Protein AF-A0A969ETN5-F1 (afdb_monomer)

Structure (mmCIF, N/CA/C/O backbone):
data_AF-A0A969ETN5-F1
#
_entry.id   AF-A0A969ETN5-F1
#
loop_
_atom_site.group_PDB
_atom_site.id
_atom_site.type_symbol
_atom_site.label_atom_id
_atom_site.label_alt_id
_atom_site.label_comp_id
_atom_site.label_asym_id
_atom_site.label_entity_id
_atom_site.label_seq_id
_atom_site.pdbx_PDB_ins_code
_atom_site.Cartn_x
_atom_site.Cartn_y
_atom_site.Cartn_z
_atom_site.occupancy
_atom_site.B_iso_or_equiv
_atom_site.auth_seq_id
_atom_site.auth_comp_id
_atom_site.auth_asym_id
_atom_site.auth_atom_id
_atom_site.pdbx_PDB_model_num
ATOM 1 N N . MET A 1 1 ? 21.190 55.110 20.392 1.00 34.56 1 MET A N 1
ATOM 2 C CA . MET A 1 1 ? 21.804 54.514 19.186 1.00 34.56 1 MET A CA 1
ATOM 3 C C . MET A 1 1 ? 21.091 53.214 18.862 1.00 34.56 1 MET A C 1
ATOM 5 O O . MET A 1 1 ? 20.942 52.385 19.749 1.00 34.56 1 MET A O 1
ATOM 9 N N . ALA A 1 2 ? 20.602 53.076 17.632 1.00 32.56 2 ALA A N 1
ATOM 10 C CA . ALA A 1 2 ? 19.961 51.866 17.130 1.00 32.56 2 ALA A CA 1
ATOM 11 C C . ALA A 1 2 ? 21.007 50.851 16.650 1.00 32.56 2 ALA A C 1
ATOM 13 O O . ALA A 1 2 ? 22.000 51.253 16.052 1.00 32.56 2 ALA A O 1
ATOM 14 N N . VAL A 1 3 ? 20.717 49.555 16.786 1.00 30.38 3 VAL A N 1
ATOM 15 C CA . VAL A 1 3 ? 21.124 48.559 15.784 1.00 30.38 3 VAL A CA 1
ATOM 16 C C . VAL A 1 3 ? 19.931 47.644 15.526 1.00 30.38 3 VAL A C 1
ATOM 18 O O . VAL A 1 3 ? 19.626 46.730 16.287 1.00 30.38 3 VAL A O 1
ATOM 21 N N . ILE A 1 4 ? 19.228 47.942 14.437 1.00 32.47 4 ILE A N 1
ATOM 22 C CA . ILE A 1 4 ? 18.221 47.082 13.822 1.00 32.47 4 ILE A CA 1
ATOM 23 C C . ILE A 1 4 ? 18.980 45.963 13.102 1.00 32.47 4 ILE A C 1
ATOM 25 O O . ILE A 1 4 ? 19.761 46.229 12.188 1.00 32.47 4 ILE A O 1
ATOM 29 N N . LEU A 1 5 ? 18.756 44.706 13.492 1.00 37.69 5 LEU A N 1
ATOM 30 C CA . LEU A 1 5 ? 19.276 43.564 12.743 1.00 37.69 5 LEU A CA 1
ATOM 31 C C . LEU A 1 5 ? 18.445 43.360 11.471 1.00 37.69 5 LEU A C 1
ATOM 33 O O . LEU A 1 5 ? 17.274 42.982 11.494 1.00 37.69 5 LEU A O 1
ATOM 37 N N . ASN A 1 6 ? 19.101 43.649 10.354 1.00 32.69 6 ASN A N 1
ATOM 38 C CA . ASN A 1 6 ? 18.585 43.637 8.996 1.00 32.69 6 ASN A CA 1
ATOM 39 C C . ASN A 1 6 ? 18.222 42.202 8.552 1.00 32.69 6 ASN A C 1
ATOM 41 O O . ASN A 1 6 ? 19.093 41.346 8.371 1.00 32.69 6 ASN A O 1
ATOM 45 N N . LYS A 1 7 ? 16.926 41.915 8.377 1.00 39.19 7 LYS A N 1
ATOM 46 C CA . LYS A 1 7 ? 16.437 40.617 7.889 1.00 39.19 7 LYS A CA 1
ATOM 47 C C . LYS A 1 7 ? 16.569 40.589 6.364 1.00 39.19 7 LYS A C 1
ATOM 49 O O . LYS A 1 7 ? 15.807 41.249 5.664 1.00 39.19 7 LYS A O 1
ATOM 54 N N . LYS A 1 8 ? 17.535 39.821 5.843 1.00 37.09 8 LYS A N 1
ATOM 55 C CA . LYS A 1 8 ? 17.736 39.627 4.393 1.00 37.09 8 LYS A CA 1
ATOM 56 C C . LYS A 1 8 ? 16.425 39.204 3.715 1.00 37.09 8 LYS A C 1
ATOM 58 O O . LYS A 1 8 ? 15.871 38.148 4.023 1.00 37.09 8 LYS A O 1
ATOM 63 N N . ALA A 1 9 ? 15.964 40.018 2.767 1.00 50.25 9 ALA A N 1
ATOM 64 C CA . ALA A 1 9 ? 14.837 39.724 1.892 1.00 50.25 9 ALA A CA 1
ATOM 65 C C . ALA A 1 9 ? 15.177 38.531 0.976 1.00 50.25 9 ALA A C 1
ATOM 67 O O . ALA A 1 9 ? 15.970 38.642 0.043 1.00 50.25 9 ALA A O 1
ATOM 68 N N . GLY A 1 10 ? 14.608 37.361 1.273 1.00 45.31 10 GLY A N 1
ATOM 69 C CA . GLY A 1 10 ? 14.806 36.132 0.504 1.00 45.31 10 GLY A CA 1
ATOM 70 C C . GLY A 1 10 ? 13.628 35.844 -0.425 1.00 45.31 10 GLY A C 1
ATOM 71 O O . GLY A 1 10 ? 12.571 35.467 0.063 1.00 45.31 10 GLY A O 1
ATOM 72 N N . ARG A 1 11 ? 13.864 36.033 -1.735 1.00 49.00 11 ARG A N 1
ATOM 73 C CA . ARG A 1 11 ? 13.196 35.514 -2.957 1.00 49.00 11 ARG A CA 1
ATOM 74 C C . ARG A 1 11 ? 11.695 35.165 -2.904 1.00 49.00 11 ARG A C 1
ATOM 76 O O . ARG A 1 11 ? 11.241 34.356 -2.101 1.00 49.00 11 ARG A O 1
ATOM 83 N N . HIS A 1 12 ? 10.955 35.682 -3.892 1.00 44.94 12 HIS A N 1
ATOM 84 C CA . HIS A 1 12 ? 9.557 35.338 -4.167 1.00 44.94 12 HIS A CA 1
ATOM 85 C C . HIS A 1 12 ? 9.281 33.825 -4.080 1.00 44.94 12 HIS A C 1
ATOM 87 O O . HIS A 1 12 ? 10.022 32.989 -4.597 1.00 44.94 12 HIS A O 1
ATOM 93 N N . ARG A 1 13 ? 8.189 33.519 -3.369 1.00 52.94 13 ARG A N 1
ATOM 94 C CA . ARG A 1 13 ? 7.735 32.210 -2.887 1.00 52.94 13 ARG A CA 1
ATOM 95 C C . ARG A 1 13 ? 7.515 31.199 -4.019 1.00 52.94 13 ARG A C 1
ATOM 97 O O . ARG A 1 13 ? 6.434 31.127 -4.595 1.00 52.94 13 ARG A O 1
ATOM 104 N N . GLY A 1 14 ? 8.511 30.355 -4.269 1.00 63.81 14 GLY A N 1
ATOM 105 C CA . GLY A 1 14 ? 8.291 29.036 -4.863 1.00 63.81 14 GLY A CA 1
ATOM 106 C C . GLY A 1 14 ? 7.758 28.047 -3.822 1.00 63.81 14 GLY A C 1
ATOM 107 O O . GLY A 1 14 ? 7.873 28.283 -2.615 1.00 63.81 14 GLY A O 1
ATOM 108 N N . ARG A 1 15 ? 7.187 26.923 -4.281 1.00 50.16 15 ARG A N 1
ATOM 109 C CA . ARG A 1 15 ? 6.796 25.807 -3.403 1.00 50.16 15 ARG A CA 1
ATOM 110 C C . ARG A 1 15 ? 7.972 25.483 -2.467 1.00 50.16 15 ARG A C 1
ATOM 112 O O . ARG A 1 15 ? 9.063 25.238 -2.986 1.00 50.16 15 ARG A O 1
ATOM 119 N N . PRO A 1 16 ? 7.768 25.458 -1.134 1.00 60.00 16 PRO A N 1
ATOM 120 C CA . PRO A 1 16 ? 8.828 25.152 -0.186 1.00 60.00 16 PRO A CA 1
ATOM 121 C C . PRO A 1 16 ? 9.541 23.873 -0.600 1.00 60.00 16 PRO A C 1
ATOM 123 O O . PRO A 1 16 ? 8.896 22.865 -0.917 1.00 60.00 16 PRO A O 1
ATOM 126 N N . GLN A 1 17 ? 10.868 23.931 -0.637 1.00 47.59 17 GLN A N 1
ATOM 127 C CA . GLN A 1 17 ? 11.670 22.774 -0.979 1.00 47.59 17 GLN A CA 1
ATOM 128 C C . GLN A 1 17 ? 11.407 21.692 0.065 1.00 47.59 17 GLN A C 1
ATOM 130 O O . GLN A 1 17 ? 11.708 21.864 1.243 1.00 47.59 17 GLN A O 1
ATOM 135 N N . SER A 1 18 ? 10.789 20.594 -0.373 1.00 49.28 18 SER A N 1
ATOM 136 C CA . SER A 1 18 ? 10.525 19.448 0.492 1.00 49.28 18 SER A CA 1
ATOM 137 C C . SER A 1 18 ? 11.850 18.977 1.075 1.00 49.28 18 SER A C 1
ATOM 139 O O . SER A 1 18 ? 12.786 18.672 0.330 1.00 49.28 18 SER A O 1
ATOM 141 N N . ASN A 1 19 ? 11.926 18.905 2.399 1.00 56.12 19 ASN A N 1
ATOM 142 C CA . ASN A 1 19 ? 13.121 18.435 3.064 1.00 56.12 19 ASN A CA 1
ATOM 143 C C . ASN A 1 19 ? 13.301 16.937 2.770 1.00 56.12 19 ASN A C 1
ATOM 145 O O . ASN A 1 19 ? 12.368 16.134 2.857 1.00 56.12 19 ASN A O 1
ATOM 149 N N . ARG A 1 20 ? 14.513 16.547 2.365 1.00 50.31 20 ARG A N 1
ATOM 150 C CA . ARG A 1 20 ? 14.817 15.184 1.893 1.00 50.31 20 ARG A CA 1
ATOM 151 C C . ARG A 1 20 ? 14.672 14.140 3.015 1.00 50.31 20 ARG A C 1
ATOM 153 O O . ARG A 1 20 ? 14.459 12.960 2.710 1.00 50.31 20 ARG A O 1
ATOM 160 N N . ASN A 1 21 ? 14.718 14.600 4.271 1.00 55.06 21 ASN A N 1
ATOM 161 C CA . ASN A 1 21 ? 14.770 13.803 5.497 1.00 55.06 21 ASN A CA 1
ATOM 162 C C . ASN A 1 21 ? 13.521 13.888 6.396 1.00 55.06 21 ASN A C 1
ATOM 164 O O . ASN A 1 21 ? 13.581 13.405 7.523 1.00 55.06 21 ASN A O 1
ATOM 168 N N . ASP A 1 22 ? 12.395 14.440 5.936 1.00 60.69 22 ASP A N 1
ATOM 169 C CA . ASP A 1 22 ? 11.189 14.481 6.779 1.00 60.69 22 ASP A CA 1
ATOM 170 C C . ASP A 1 22 ? 10.740 13.077 7.209 1.00 60.69 22 ASP A C 1
ATOM 172 O O . ASP A 1 22 ? 10.759 12.127 6.411 1.00 60.69 22 ASP A O 1
ATOM 176 N N . ASN A 1 23 ? 10.322 12.945 8.476 1.00 75.06 23 ASN A N 1
ATOM 177 C CA . ASN A 1 23 ? 9.857 11.679 9.034 1.00 75.06 23 ASN A CA 1
ATOM 178 C C . ASN A 1 23 ? 8.630 11.189 8.252 1.00 75.06 23 ASN A C 1
ATOM 180 O O . ASN A 1 23 ? 7.546 11.766 8.284 1.00 75.06 23 ASN A O 1
ATOM 184 N N . ARG A 1 24 ? 8.803 10.082 7.526 1.00 77.88 24 ARG A N 1
ATOM 185 C CA . ARG A 1 24 ? 7.772 9.545 6.626 1.00 77.88 24 ARG A CA 1
ATOM 186 C C . ARG A 1 24 ? 6.736 8.674 7.332 1.00 77.88 24 ARG A C 1
ATOM 188 O O . ARG A 1 24 ? 5.792 8.238 6.670 1.00 77.88 24 ARG A O 1
ATOM 195 N N . ARG A 1 25 ? 6.940 8.365 8.616 1.00 77.06 25 ARG A N 1
ATOM 196 C CA . ARG A 1 25 ? 6.030 7.566 9.452 1.00 77.06 25 ARG A CA 1
ATOM 197 C C . ARG A 1 25 ? 5.123 8.479 10.281 1.00 77.06 25 ARG A C 1
ATOM 199 O O . ARG A 1 25 ? 3.900 8.344 10.252 1.00 77.06 25 ARG A O 1
ATOM 206 N N . GLU A 1 26 ? 5.707 9.473 10.937 1.00 80.06 26 GLU A N 1
ATOM 207 C CA . GLU A 1 26 ? 4.980 10.451 11.756 1.00 80.06 26 GLU A CA 1
ATOM 208 C C . GLU A 1 26 ? 4.584 11.672 10.928 1.00 80.06 26 GLU A C 1
ATOM 210 O O . GLU A 1 26 ? 5.093 12.772 11.095 1.00 80.06 26 GLU A O 1
ATOM 215 N N . ILE A 1 27 ? 3.665 11.459 9.985 1.00 84.94 27 ILE A N 1
ATOM 216 C CA . ILE A 1 27 ? 3.121 12.543 9.165 1.00 84.94 27 ILE A CA 1
ATOM 217 C C . ILE A 1 27 ? 1.787 13.007 9.744 1.00 84.94 27 ILE A C 1
ATOM 219 O O . ILE A 1 27 ? 0.920 12.186 10.061 1.00 84.94 27 ILE A O 1
ATOM 223 N N . THR A 1 28 ? 1.581 14.317 9.820 1.00 90.81 28 THR A N 1
ATOM 224 C CA . THR A 1 28 ? 0.271 14.899 10.127 1.00 90.81 28 THR A CA 1
ATOM 225 C C . THR A 1 28 ? -0.720 14.587 9.004 1.00 90.81 28 THR A C 1
ATOM 227 O O . THR A 1 28 ? -0.469 14.860 7.825 1.00 90.81 28 THR A O 1
ATOM 230 N N . LEU A 1 29 ? -1.850 13.972 9.360 1.00 93.56 29 LEU A N 1
ATOM 231 C CA . LEU A 1 29 ? -2.927 13.674 8.415 1.00 93.56 29 LEU A CA 1
ATOM 232 C C . LEU A 1 29 ? -3.730 14.946 8.135 1.00 93.56 29 LEU A C 1
ATOM 234 O O . LEU A 1 29 ? -3.987 15.717 9.058 1.00 93.56 29 LEU A O 1
ATOM 238 N N . SER A 1 30 ? -4.155 15.141 6.885 1.00 94.44 30 SER A N 1
ATOM 239 C CA . SER A 1 30 ? -5.104 16.207 6.549 1.00 94.44 30 SER A CA 1
ATOM 240 C C . SER A 1 30 ? -6.450 15.979 7.254 1.00 94.44 30 SER A C 1
ATOM 242 O O . SER A 1 30 ? -6.777 14.824 7.543 1.00 94.44 30 SER A O 1
ATOM 244 N N . PRO A 1 31 ? -7.265 17.027 7.480 1.00 96.94 31 PRO A N 1
ATOM 245 C CA . PRO A 1 31 ? -8.587 16.880 8.097 1.00 96.94 31 PRO A CA 1
ATOM 246 C C . PRO A 1 31 ? -9.456 15.827 7.397 1.00 96.94 31 PRO A C 1
ATOM 248 O O . PRO A 1 31 ? -10.053 14.974 8.045 1.00 96.94 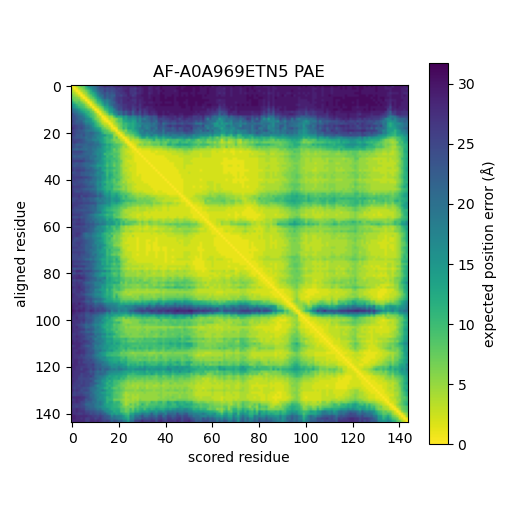31 PRO A O 1
ATOM 251 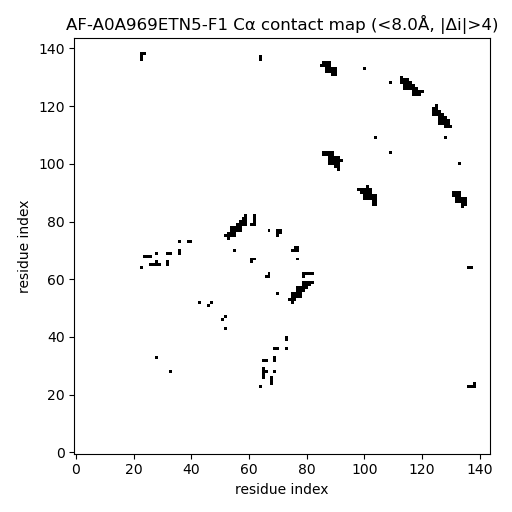N N . TYR A 1 32 ? -9.423 15.803 6.061 1.00 96.38 32 TYR A N 1
ATOM 252 C CA . TYR A 1 32 ? -10.102 14.784 5.264 1.00 96.38 32 TYR A CA 1
ATOM 253 C C . TYR A 1 32 ? -9.636 13.357 5.597 1.00 96.38 32 TYR A C 1
ATOM 255 O O . TYR A 1 32 ? -10.451 12.466 5.816 1.00 96.38 32 TYR A O 1
ATOM 263 N N . LEU A 1 33 ? -8.324 13.119 5.689 1.00 95.94 33 LEU A N 1
ATOM 264 C CA . LEU A 1 33 ? -7.810 11.791 6.029 1.00 95.94 33 LEU A CA 1
ATOM 265 C C . LEU A 1 33 ? -8.076 11.404 7.485 1.00 95.94 33 LEU A C 1
ATOM 267 O O . LEU A 1 33 ? -8.229 10.219 7.766 1.00 95.94 33 LEU A O 1
ATOM 271 N N . GLN A 1 34 ? -8.142 12.368 8.404 1.00 97.31 34 GLN A N 1
ATOM 272 C CA . GLN A 1 34 ? -8.562 12.117 9.786 1.00 97.31 34 GLN A CA 1
ATOM 273 C C . GLN A 1 34 ? -10.034 11.696 9.843 1.00 97.31 34 GLN A C 1
ATOM 275 O O . GLN A 1 34 ? -10.364 10.723 10.519 1.00 97.31 34 GLN A O 1
ATOM 280 N N . PHE A 1 35 ? -10.897 12.367 9.077 1.00 97.31 35 PHE A N 1
ATOM 281 C CA . PHE A 1 35 ? -12.302 11.995 8.933 1.00 97.31 35 PHE A CA 1
ATOM 282 C C . PHE A 1 35 ? -12.454 10.567 8.389 1.00 97.31 35 PHE A C 1
ATOM 284 O O . PHE A 1 35 ? -13.084 9.727 9.033 1.00 97.31 35 PHE A O 1
ATOM 291 N N . VAL A 1 36 ? -11.792 10.251 7.270 1.00 96.06 36 VAL A N 1
ATOM 292 C CA . VAL A 1 36 ? -11.801 8.899 6.680 1.00 96.06 36 VAL A CA 1
ATOM 293 C C . VAL A 1 36 ? -11.269 7.855 7.666 1.00 96.06 36 VAL A C 1
ATOM 295 O O . VAL A 1 36 ? -11.845 6.777 7.791 1.00 96.06 36 VAL A O 1
ATOM 298 N N . GLN A 1 37 ? -10.209 8.171 8.416 1.00 97.06 37 GLN A N 1
ATOM 299 C CA . GLN A 1 37 ? -9.683 7.278 9.449 1.00 97.06 37 GLN A CA 1
ATOM 300 C C . GLN A 1 37 ? -10.716 6.973 10.538 1.00 97.06 37 GLN A C 1
ATOM 302 O O . GLN A 1 37 ? -10.822 5.831 10.987 1.00 97.06 37 GLN A O 1
ATOM 307 N N . GLY A 1 38 ? -11.455 7.992 10.981 1.00 97.62 38 GLY A N 1
ATOM 308 C CA . GLY A 1 38 ? -12.519 7.844 11.967 1.00 97.62 38 GLY A CA 1
ATOM 309 C C . GLY A 1 38 ? -13.622 6.914 11.470 1.00 97.62 38 GLY A C 1
ATOM 310 O O . GLY A 1 38 ? -14.014 5.997 12.193 1.00 97.62 38 GLY A O 1
ATOM 311 N N . LEU A 1 39 ? -14.061 7.095 10.222 1.00 96.75 39 LEU A N 1
ATOM 312 C CA . LEU A 1 39 ? -15.036 6.206 9.585 1.00 96.75 39 LEU A CA 1
ATOM 313 C C . LEU A 1 39 ? -14.523 4.767 9.510 1.00 96.75 39 LEU A C 1
ATOM 315 O O . LEU A 1 39 ? -15.221 3.845 9.925 1.00 96.75 39 LEU A O 1
ATOM 319 N N . LEU A 1 40 ? -13.281 4.581 9.059 1.00 95.81 40 LEU A N 1
ATOM 320 C CA . LEU A 1 40 ? -12.668 3.263 8.935 1.00 95.81 40 LEU A CA 1
ATOM 321 C C . LEU A 1 40 ? -12.630 2.531 10.284 1.00 95.81 40 LEU A C 1
ATOM 323 O O . LEU A 1 40 ? -13.025 1.373 10.364 1.00 95.81 40 LEU A O 1
ATOM 327 N N . ARG A 1 41 ? -12.246 3.214 11.371 1.00 97.06 41 ARG A N 1
ATOM 328 C CA . ARG A 1 41 ? -12.255 2.629 12.724 1.00 97.06 41 ARG A CA 1
ATOM 329 C C . ARG A 1 41 ? -13.651 2.224 13.192 1.00 97.06 41 ARG A C 1
ATOM 331 O O . ARG A 1 41 ? -13.781 1.174 13.814 1.00 97.06 41 ARG A O 1
ATOM 338 N N . ARG A 1 42 ? -14.678 3.031 12.906 1.00 97.06 42 ARG A N 1
ATOM 339 C CA . ARG A 1 42 ? -16.067 2.714 1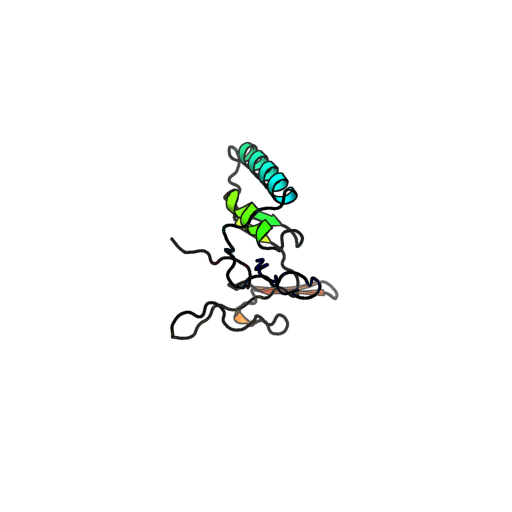3.283 1.00 97.06 42 ARG A CA 1
ATOM 340 C C . ARG A 1 42 ? -16.558 1.461 12.567 1.00 97.06 42 ARG A C 1
ATOM 342 O O . ARG A 1 42 ? -17.054 0.557 13.228 1.00 97.06 42 ARG A O 1
ATOM 349 N N . VAL A 1 43 ? -16.333 1.377 11.256 1.00 95.25 43 VAL A N 1
ATOM 350 C CA . VAL A 1 43 ? -16.688 0.190 10.464 1.00 95.25 43 VAL A CA 1
ATOM 351 C C . VAL A 1 43 ? -15.957 -1.043 10.992 1.00 95.25 43 VAL A C 1
ATOM 353 O O . VAL A 1 43 ? -16.593 -2.053 11.275 1.00 95.25 43 VAL A O 1
ATOM 356 N N . LEU A 1 44 ? -14.640 -0.953 11.215 1.00 95.81 44 LEU A N 1
ATOM 357 C CA . LEU A 1 44 ? -13.854 -2.059 11.772 1.00 95.81 44 LEU A CA 1
ATOM 358 C C . LEU A 1 44 ? -14.377 -2.513 13.143 1.00 95.81 44 LEU A C 1
ATOM 360 O O . LEU A 1 44 ? -14.455 -3.711 13.399 1.00 95.81 44 LEU A O 1
ATOM 364 N N . ALA A 1 45 ? -14.775 -1.583 14.012 1.00 95.06 45 ALA A N 1
ATOM 365 C CA . ALA A 1 45 ? -15.327 -1.910 15.325 1.00 95.06 45 ALA A CA 1
ATOM 366 C C . ALA A 1 45 ? -16.670 -2.653 15.248 1.00 95.06 45 ALA A C 1
ATOM 368 O O . ALA A 1 45 ? -16.935 -3.490 16.111 1.00 95.06 45 ALA A O 1
ATOM 369 N N . GLN A 1 46 ? -17.485 -2.373 14.227 1.00 95.44 46 GLN A N 1
ATOM 370 C CA . GLN A 1 46 ? -18.755 -3.063 13.992 1.00 95.44 46 GLN A CA 1
ATOM 371 C C . GLN A 1 46 ? -18.540 -4.470 13.431 1.00 95.44 46 GLN A C 1
ATOM 373 O O . GLN A 1 46 ? -19.187 -5.414 13.869 1.00 95.44 46 GLN A O 1
ATOM 378 N N . VAL A 1 47 ? -17.611 -4.627 12.486 1.00 95.31 47 VAL A N 1
ATOM 379 C CA . VAL A 1 47 ? -17.445 -5.905 11.776 1.00 95.31 47 VAL A CA 1
ATOM 380 C C . VAL A 1 47 ? -16.503 -6.886 12.471 1.00 95.31 47 VAL A C 1
ATOM 382 O O . VAL A 1 47 ? -16.587 -8.081 12.201 1.00 95.31 47 VAL A O 1
ATOM 385 N N . ARG A 1 48 ? -15.637 -6.430 13.391 1.00 92.94 48 ARG A N 1
ATOM 386 C CA . ARG A 1 48 ? -14.601 -7.274 14.026 1.00 92.94 48 ARG A CA 1
ATOM 387 C C . ARG A 1 48 ? -15.126 -8.503 14.769 1.00 92.94 48 ARG A C 1
ATOM 389 O O . ARG A 1 48 ? -14.359 -9.426 15.000 1.00 92.94 48 ARG A O 1
ATOM 396 N N . GLN A 1 49 ? -16.391 -8.492 15.194 1.00 91.56 49 GLN A N 1
ATOM 397 C CA . GLN A 1 49 ? -17.009 -9.634 15.877 1.00 91.56 49 GLN A CA 1
ATOM 398 C C . GLN A 1 49 ? -17.347 -10.774 14.908 1.00 91.56 49 GLN A C 1
ATOM 400 O O . GLN A 1 49 ? -17.482 -11.914 15.334 1.00 91.56 49 GLN A O 1
ATOM 405 N N . ILE A 1 50 ? -17.481 -10.460 13.617 1.00 95.38 50 ILE A N 1
ATOM 406 C CA . ILE A 1 50 ? -17.961 -11.377 12.579 1.00 95.38 50 ILE A CA 1
ATOM 407 C C . ILE A 1 50 ? -16.833 -11.717 11.599 1.00 95.38 50 ILE A C 1
ATOM 409 O O . ILE A 1 50 ? -16.756 -12.839 11.107 1.00 95.38 50 ILE A O 1
ATOM 413 N N . LEU A 1 51 ? -15.939 -10.765 11.310 1.00 94.31 51 LEU A N 1
ATOM 414 C CA . LEU A 1 51 ? -14.852 -10.961 10.359 1.00 94.31 51 LEU A CA 1
ATOM 415 C C . LEU A 1 51 ? -13.564 -10.231 10.746 1.00 94.31 51 LEU A C 1
ATOM 417 O O . LEU A 1 51 ? -13.569 -9.106 11.246 1.00 94.31 51 LEU A O 1
ATOM 421 N N . SER A 1 52 ? -12.437 -10.871 10.434 1.00 92.56 52 SER A N 1
ATOM 422 C CA . SER A 1 52 ? -11.111 -10.265 10.541 1.00 92.56 52 SER A CA 1
ATOM 423 C C . SER A 1 52 ? -10.760 -9.544 9.240 1.00 92.56 52 SER A C 1
ATOM 425 O O . SER A 1 52 ? -10.524 -10.173 8.207 1.00 92.56 52 SER A O 1
ATOM 427 N N . VAL A 1 53 ? -10.741 -8.209 9.275 1.00 94.62 53 VAL A N 1
ATOM 428 C CA . VAL A 1 53 ? -10.327 -7.382 8.133 1.00 94.62 53 VAL A CA 1
ATOM 429 C C . VAL A 1 53 ? -8.828 -7.123 8.222 1.00 94.62 53 VAL A C 1
ATOM 431 O O . VAL A 1 53 ? -8.361 -6.502 9.172 1.00 94.62 53 VAL A O 1
ATOM 434 N N . VAL A 1 54 ? -8.081 -7.552 7.202 1.00 95.00 54 VAL A N 1
ATOM 435 C CA . VAL A 1 54 ? -6.621 -7.349 7.126 1.00 95.00 54 VAL A CA 1
ATOM 436 C C . VAL A 1 54 ? -6.247 -6.251 6.133 1.00 95.00 54 VAL A C 1
ATOM 438 O O . VAL A 1 54 ? -5.318 -5.484 6.378 1.00 95.00 54 VAL A O 1
ATOM 441 N N . TYR A 1 55 ? -6.976 -6.137 5.020 1.00 95.25 55 TYR A N 1
ATOM 442 C CA . TYR A 1 55 ? -6.604 -5.267 3.906 1.00 95.25 55 TYR A CA 1
ATOM 443 C C . TYR A 1 55 ? -7.611 -4.142 3.678 1.00 95.25 55 TYR A C 1
ATOM 445 O O . TYR A 1 55 ? -8.812 -4.374 3.569 1.00 95.25 55 TYR A O 1
ATOM 453 N N . PHE A 1 56 ? -7.098 -2.927 3.507 1.00 94.75 56 PHE A N 1
ATOM 454 C CA . PHE A 1 56 ? -7.809 -1.821 2.880 1.00 94.75 56 PHE A CA 1
ATOM 455 C C . PHE A 1 56 ? -7.384 -1.737 1.413 1.00 94.75 56 PHE A C 1
ATOM 457 O O . PHE A 1 56 ? -6.200 -1.547 1.110 1.00 94.75 56 PHE A O 1
ATOM 464 N N . VAL A 1 57 ? -8.344 -1.884 0.502 1.00 94.94 57 VAL A N 1
ATOM 465 C CA . VAL A 1 57 ? -8.116 -1.783 -0.943 1.00 94.94 57 VAL A CA 1
ATOM 466 C C . VAL A 1 57 ? -8.556 -0.410 -1.421 1.00 94.94 57 V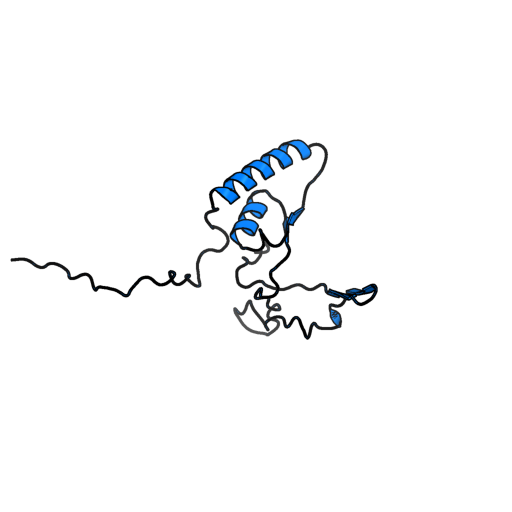AL A C 1
ATOM 468 O O . VAL A 1 57 ? -9.659 0.033 -1.117 1.00 94.94 57 VAL A O 1
ATOM 471 N N . SER A 1 58 ? -7.697 0.265 -2.179 1.00 90.69 58 SER A N 1
ATOM 472 C CA . SER A 1 58 ? -7.981 1.605 -2.673 1.00 90.69 58 SER A CA 1
ATOM 473 C C . SER A 1 58 ? -7.429 1.870 -4.067 1.00 90.69 58 SER A C 1
ATOM 475 O O . SER A 1 58 ? -6.412 1.319 -4.497 1.00 90.69 58 SER A O 1
ATOM 477 N N . ASP A 1 59 ? -8.069 2.809 -4.755 1.00 86.88 59 ASP A N 1
ATOM 478 C CA . ASP A 1 59 ? -7.613 3.333 -6.031 1.00 86.88 59 ASP A CA 1
ATOM 479 C C . ASP A 1 59 ? -6.481 4.379 -5.883 1.00 86.88 59 ASP A C 1
ATOM 481 O O . ASP A 1 59 ? -5.862 4.543 -4.824 1.00 86.88 59 ASP A O 1
ATOM 485 N N . GLY A 1 60 ? -6.187 5.081 -6.981 1.00 83.00 60 GLY A N 1
ATOM 486 C CA . GLY A 1 60 ? -5.107 6.062 -7.055 1.00 83.00 60 GLY A CA 1
ATOM 487 C C . GLY A 1 60 ? -5.290 7.303 -6.174 1.00 83.00 60 GLY A C 1
ATOM 488 O O . GLY A 1 60 ? -4.291 7.994 -5.944 1.00 83.00 60 GLY A O 1
ATOM 489 N N . ALA A 1 61 ? -6.494 7.582 -5.656 1.00 87.31 61 ALA A N 1
ATOM 490 C CA . ALA A 1 61 ? -6.751 8.735 -4.791 1.00 87.31 61 ALA A CA 1
ATOM 491 C C . ALA A 1 61 ? -5.938 8.651 -3.489 1.00 87.31 61 ALA A C 1
ATOM 493 O O . ALA A 1 61 ? -5.334 9.630 -3.059 1.00 87.31 61 ALA A O 1
ATOM 494 N N . PHE A 1 62 ? -5.795 7.445 -2.937 1.00 89.75 62 PHE A N 1
ATOM 495 C CA . PHE A 1 62 ? -4.992 7.162 -1.743 1.00 89.75 62 PHE A CA 1
ATOM 496 C C . PHE A 1 62 ? -3.571 6.668 -2.092 1.00 89.75 62 PHE A C 1
ATOM 498 O O . PHE A 1 62 ? -2.862 6.053 -1.290 1.00 89.75 62 PHE A O 1
ATOM 505 N N . GLY A 1 63 ? -3.095 6.980 -3.302 1.00 87.19 63 GLY A N 1
ATOM 506 C CA . GLY A 1 63 ? -1.779 6.613 -3.832 1.00 87.19 63 GLY A CA 1
ATOM 507 C C . GLY A 1 63 ? -0.582 7.362 -3.221 1.00 87.19 63 GLY A C 1
ATOM 508 O O . GLY A 1 63 ? 0.515 7.308 -3.782 1.00 87.19 63 GLY A O 1
ATOM 509 N N . HIS A 1 64 ? -0.733 8.035 -2.078 1.00 88.62 64 HIS A N 1
ATOM 510 C CA . HIS A 1 64 ? 0.305 8.863 -1.448 1.00 88.62 64 HIS A CA 1
ATOM 511 C C . HIS A 1 64 ? 0.600 8.452 0.007 1.00 88.62 64 HIS A C 1
ATOM 513 O O . HIS A 1 64 ? -0.103 7.645 0.609 1.00 88.62 64 HIS A O 1
ATOM 519 N N . ASN A 1 65 ? 1.690 8.974 0.584 1.00 89.31 65 ASN A N 1
ATOM 520 C CA . ASN A 1 65 ? 2.183 8.475 1.872 1.00 89.31 65 ASN A CA 1
ATOM 521 C C . ASN A 1 65 ? 1.274 8.826 3.068 1.00 89.31 65 ASN A C 1
ATOM 523 O O . ASN A 1 65 ? 1.163 8.017 3.979 1.00 89.31 65 ASN A O 1
ATOM 527 N N . GLN A 1 66 ? 0.585 9.976 3.069 1.00 91.88 66 GLN A N 1
ATOM 528 C CA . GLN A 1 66 ? -0.366 10.291 4.149 1.00 91.88 66 GLN A CA 1
ATOM 529 C C . GLN A 1 66 ? -1.505 9.268 4.215 1.00 91.88 66 GLN A C 1
ATOM 531 O O . GLN A 1 66 ? -1.846 8.814 5.301 1.00 91.88 66 GLN A O 1
ATOM 536 N N . ALA A 1 67 ? -2.039 8.851 3.066 1.00 92.50 67 ALA A N 1
ATOM 537 C CA . ALA A 1 67 ? -3.043 7.798 3.004 1.00 92.50 67 ALA A CA 1
ATOM 538 C C . ALA A 1 67 ? -2.507 6.449 3.513 1.00 92.50 67 ALA A C 1
ATOM 540 O O . ALA A 1 67 ? -3.169 5.775 4.297 1.00 92.50 67 ALA A O 1
ATOM 541 N N . LEU A 1 68 ? -1.269 6.089 3.150 1.00 92.56 68 LEU A N 1
ATOM 542 C CA . LEU A 1 68 ? -0.602 4.906 3.703 1.00 92.56 68 LEU A CA 1
ATOM 543 C C . LEU A 1 68 ? -0.484 4.969 5.236 1.00 92.56 68 LEU A C 1
ATOM 545 O O . LEU A 1 68 ? -0.754 3.971 5.900 1.00 92.56 68 LEU A O 1
ATOM 549 N N . GLN A 1 69 ? -0.094 6.117 5.803 1.00 93.06 69 GLN A N 1
ATOM 550 C CA . GLN A 1 69 ? -0.023 6.277 7.261 1.00 93.06 69 GLN A CA 1
ATOM 551 C C . GLN A 1 69 ? -1.408 6.234 7.910 1.00 93.06 69 GLN A C 1
ATOM 553 O O . GLN A 1 69 ? -1.559 5.637 8.973 1.00 93.06 69 GLN A O 1
ATOM 558 N N . MET A 1 70 ? -2.415 6.828 7.268 1.00 95.19 70 MET A N 1
ATOM 559 C CA . MET A 1 70 ? -3.801 6.793 7.727 1.00 95.19 70 MET A CA 1
ATOM 560 C C . MET A 1 70 ? -4.283 5.351 7.911 1.00 95.19 70 MET A C 1
ATOM 562 O O . MET A 1 70 ? -4.728 5.012 9.008 1.00 95.19 70 MET A O 1
ATOM 566 N N . VAL A 1 71 ? -4.100 4.503 6.892 1.00 94.88 71 VAL A N 1
ATOM 567 C CA . VAL A 1 71 ? -4.512 3.090 6.907 1.00 94.88 71 VAL A CA 1
ATOM 568 C C . VAL A 1 71 ? -3.716 2.293 7.940 1.00 94.88 71 VAL A C 1
ATOM 570 O O . VAL A 1 71 ? -4.304 1.606 8.770 1.00 94.88 71 VAL A O 1
ATOM 573 N N . ARG A 1 72 ? -2.386 2.448 7.988 1.00 92.81 72 ARG A N 1
ATOM 574 C CA . ARG A 1 72 ? -1.542 1.734 8.967 1.00 92.81 72 ARG A CA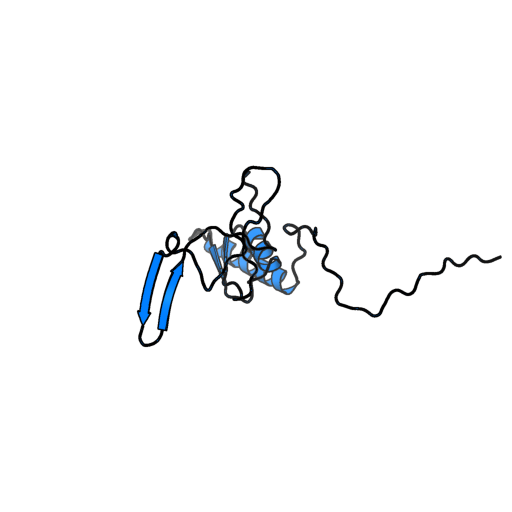 1
ATOM 575 C C . ARG A 1 72 ? -1.929 2.013 10.418 1.00 92.81 72 ARG A C 1
ATOM 577 O O . ARG A 1 72 ? -1.914 1.108 11.241 1.00 92.81 72 ARG A O 1
ATOM 584 N N . ARG A 1 73 ? -2.326 3.250 10.732 1.00 94.44 73 ARG A N 1
ATOM 585 C CA . ARG A 1 73 ? -2.812 3.654 12.067 1.00 94.44 73 ARG A CA 1
ATOM 586 C C . ARG A 1 73 ? -4.180 3.060 12.440 1.00 94.44 73 ARG A C 1
ATOM 588 O O . ARG A 1 73 ? -4.666 3.318 13.542 1.00 94.44 73 ARG A O 1
ATOM 595 N N . THR A 1 74 ? -4.815 2.317 11.536 1.00 94.44 74 THR A N 1
ATOM 596 C CA . THR A 1 74 ? -6.026 1.522 11.807 1.00 94.44 74 THR A CA 1
ATOM 597 C C . THR A 1 74 ? -5.745 0.026 11.956 1.00 94.44 74 THR A C 1
ATOM 599 O O . THR A 1 74 ? -6.675 -0.733 12.183 1.00 94.44 74 THR A O 1
ATOM 602 N N . GLY A 1 75 ? -4.480 -0.401 11.856 1.00 93.00 75 GLY A N 1
ATOM 603 C CA . GLY A 1 75 ? -4.089 -1.812 11.935 1.00 93.00 75 GLY A CA 1
ATOM 604 C C . GLY A 1 75 ? -4.209 -2.581 10.615 1.00 93.00 75 GLY A C 1
ATOM 605 O O . GLY A 1 75 ? -3.830 -3.743 10.564 1.00 93.00 75 GLY A O 1
ATOM 606 N N . LEU A 1 76 ? -4.679 -1.936 9.542 1.00 94.88 76 LEU A N 1
ATOM 607 C CA . LEU A 1 76 ? -4.829 -2.554 8.225 1.00 94.88 76 LEU A CA 1
ATOM 608 C C . LEU A 1 76 ? -3.558 -2.455 7.366 1.00 94.88 76 LEU A C 1
ATOM 610 O O . LEU A 1 76 ? -2.778 -1.496 7.451 1.00 94.88 76 LEU A O 1
ATOM 614 N N . GLU A 1 77 ? -3.402 -3.412 6.454 1.00 92.44 77 GLU A N 1
ATOM 615 C CA . GLU A 1 77 ? -2.463 -3.350 5.337 1.00 92.44 77 GLU A CA 1
ATOM 616 C C . GLU A 1 77 ? -3.113 -2.691 4.105 1.00 92.44 77 GLU A C 1
ATOM 618 O O . GLU A 1 77 ? -4.315 -2.790 3.880 1.00 92.44 77 GLU A O 1
ATOM 623 N N . LEU A 1 78 ? -2.320 -1.984 3.291 1.00 92.12 78 LEU A N 1
ATOM 624 C CA . LEU A 1 78 ? -2.825 -1.196 2.159 1.00 92.12 78 LEU A CA 1
ATOM 625 C C . LEU A 1 78 ? -2.499 -1.850 0.816 1.00 92.12 78 LEU A C 1
ATOM 627 O O . LEU A 1 78 ? -1.329 -1.913 0.428 1.00 92.12 78 LEU A O 1
ATOM 631 N N . ILE A 1 79 ? -3.538 -2.200 0.060 1.00 93.31 79 ILE A N 1
ATOM 632 C CA . ILE A 1 79 ? -3.451 -2.527 -1.366 1.00 93.31 79 ILE A CA 1
ATOM 633 C C . ILE A 1 79 ? -3.894 -1.289 -2.143 1.00 93.31 79 ILE A C 1
ATOM 635 O O . ILE A 1 79 ? -5.036 -0.852 -2.039 1.00 93.31 79 ILE A O 1
ATOM 639 N N . ARG A 1 80 ? -2.980 -0.683 -2.906 1.00 90.50 80 ARG A N 1
ATOM 640 C CA . ARG A 1 80 ? -3.244 0.586 -3.600 1.00 90.50 80 ARG A CA 1
ATOM 641 C C . ARG A 1 80 ? -2.772 0.584 -5.041 1.00 90.50 80 ARG A C 1
ATOM 643 O O . ARG A 1 80 ? -1.685 0.089 -5.346 1.00 90.50 80 ARG A O 1
ATOM 650 N N . LYS A 1 81 ? -3.533 1.251 -5.904 1.00 90.31 81 LYS A N 1
ATOM 651 C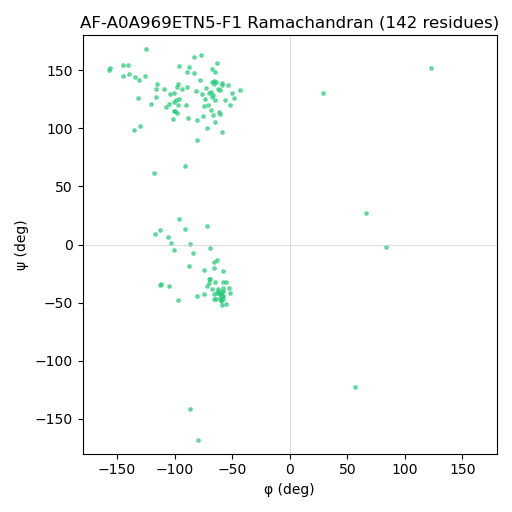 CA . LYS A 1 81 ? -3.088 1.600 -7.256 1.00 90.31 81 LYS A CA 1
ATOM 652 C C . LYS A 1 81 ? -2.109 2.775 -7.198 1.00 90.31 81 LYS A C 1
ATOM 654 O O . LYS A 1 81 ? -2.378 3.802 -6.578 1.00 90.31 81 LYS A O 1
ATOM 659 N N . LEU A 1 82 ? -0.959 2.635 -7.852 1.00 89.06 82 LEU A N 1
ATOM 660 C CA . LEU A 1 82 ? 0.024 3.711 -7.990 1.00 89.06 82 LEU A CA 1
ATOM 661 C C . LEU A 1 82 ? -0.154 4.448 -9.318 1.00 89.06 82 LEU A C 1
ATOM 663 O O . LEU A 1 82 ? -0.626 3.875 -10.298 1.00 89.06 82 LEU A O 1
ATOM 667 N N . ARG A 1 83 ? 0.262 5.719 -9.367 1.00 85.25 83 ARG A N 1
ATOM 668 C CA . ARG A 1 83 ? 0.354 6.460 -10.635 1.00 85.25 83 ARG A CA 1
ATOM 669 C C . ARG A 1 83 ? 1.416 5.826 -11.533 1.00 85.25 83 ARG A C 1
ATOM 671 O O . ARG A 1 83 ? 2.432 5.358 -11.021 1.00 85.25 83 ARG A O 1
ATOM 678 N N . HIS A 1 84 ? 1.224 5.886 -12.850 1.00 85.00 84 HIS A N 1
ATOM 679 C CA . HIS A 1 84 ? 2.167 5.332 -13.833 1.00 85.00 84 HIS A CA 1
ATOM 680 C C . HIS A 1 84 ? 3.600 5.881 -13.676 1.00 85.00 84 HIS A C 1
ATOM 682 O O . HIS A 1 84 ? 4.572 5.169 -13.896 1.00 85.00 84 HIS A O 1
ATOM 688 N N . ASN A 1 85 ? 3.744 7.134 -13.235 1.00 85.50 85 ASN A N 1
ATOM 689 C CA . ASN A 1 85 ? 5.028 7.806 -13.034 1.00 85.50 85 ASN A CA 1
ATOM 690 C C . ASN A 1 85 ? 5.596 7.640 -11.613 1.00 85.50 85 ASN A C 1
ATOM 692 O O . ASN A 1 85 ? 6.530 8.348 -11.233 1.00 85.50 85 ASN A O 1
ATOM 696 N N . SER A 1 86 ? 5.048 6.722 -10.812 1.00 87.50 86 SER A N 1
ATOM 697 C CA . SER A 1 86 ? 5.524 6.485 -9.447 1.00 87.50 86 SER A CA 1
ATOM 698 C C . SER A 1 86 ? 6.973 6.005 -9.458 1.00 87.50 86 SER A C 1
ATOM 700 O O . SER A 1 86 ? 7.341 5.102 -10.214 1.00 87.50 86 SER A O 1
ATOM 702 N N . THR A 1 87 ? 7.805 6.589 -8.595 1.00 90.06 87 THR A N 1
ATOM 703 C CA . THR A 1 87 ? 9.229 6.251 -8.524 1.00 90.06 87 THR A CA 1
ATOM 704 C C . THR A 1 87 ? 9.433 4.970 -7.716 1.00 90.06 87 THR A C 1
ATOM 706 O O . THR A 1 87 ? 9.576 4.995 -6.488 1.00 90.06 87 THR A O 1
ATOM 709 N N . LEU A 1 88 ? 9.412 3.840 -8.424 1.00 91.50 88 LEU A N 1
ATOM 710 C CA . LEU A 1 88 ? 9.687 2.510 -7.889 1.00 91.50 88 LEU A CA 1
ATOM 711 C C . LEU A 1 88 ? 11.136 2.115 -8.165 1.00 91.50 88 LEU A C 1
ATOM 713 O O . LEU A 1 88 ? 11.654 2.342 -9.255 1.00 91.50 88 LEU A O 1
ATOM 717 N N . TYR A 1 89 ? 11.778 1.504 -7.179 1.00 91.62 89 TYR A N 1
ATOM 718 C CA . TYR A 1 89 ? 13.150 1.018 -7.242 1.00 91.62 89 TYR A CA 1
ATOM 719 C C . TYR A 1 89 ? 13.197 -0.454 -6.863 1.00 91.62 89 TYR A C 1
ATOM 721 O O . TYR A 1 89 ? 12.472 -0.903 -5.975 1.00 91.62 89 TYR A O 1
ATOM 729 N N . LEU A 1 90 ? 14.088 -1.204 -7.497 1.00 90.19 90 LEU A N 1
ATOM 730 C CA . LEU A 1 90 ? 14.429 -2.543 -7.040 1.00 90.19 90 LEU A CA 1
ATOM 731 C C . LEU A 1 90 ? 15.176 -2.462 -5.697 1.00 90.19 90 LEU A C 1
ATOM 733 O O . LEU A 1 90 ? 15.871 -1.469 -5.443 1.00 90.19 90 LEU A O 1
ATOM 737 N N . PRO A 1 91 ? 15.063 -3.485 -4.834 1.00 88.81 91 PRO A N 1
ATOM 738 C CA . PRO A 1 91 ? 15.957 -3.635 -3.694 1.00 88.81 91 PRO A CA 1
ATOM 739 C C . PRO A 1 91 ? 17.420 -3.602 -4.141 1.00 88.81 91 PRO A C 1
ATOM 741 O O . PRO A 1 91 ? 17.775 -4.178 -5.170 1.00 88.81 91 PRO A O 1
ATOM 744 N N . TYR A 1 92 ? 18.259 -2.887 -3.394 1.00 87.75 92 TYR A N 1
ATOM 745 C CA . TYR A 1 92 ? 19.698 -2.914 -3.630 1.00 87.75 92 TYR A CA 1
ATOM 746 C C . TYR A 1 92 ? 20.242 -4.314 -3.313 1.00 87.75 92 TYR A C 1
ATOM 748 O O . TYR A 1 92 ? 19.965 -4.846 -2.243 1.00 87.75 92 TYR A O 1
ATOM 756 N N . ALA A 1 93 ? 20.990 -4.899 -4.251 1.00 82.00 93 ALA A N 1
ATOM 757 C CA . ALA A 1 93 ? 21.510 -6.268 -4.162 1.00 82.00 93 ALA A CA 1
ATOM 758 C C . ALA A 1 93 ? 23.054 -6.340 -4.140 1.00 82.00 93 ALA A C 1
ATOM 760 O O . ALA A 1 93 ? 23.620 -7.417 -4.286 1.00 82.00 93 ALA A O 1
ATOM 761 N N . GLY A 1 94 ? 23.747 -5.201 -4.011 1.00 80.94 94 GLY A N 1
ATOM 762 C CA . GLY A 1 94 ? 25.214 -5.160 -3.953 1.00 80.94 94 GLY A CA 1
ATOM 763 C C . GLY A 1 94 ? 25.766 -5.428 -2.548 1.00 80.94 94 GLY A C 1
ATOM 764 O O . GLY A 1 94 ? 25.059 -5.259 -1.556 1.00 80.94 94 GLY A O 1
ATOM 765 N N . ARG A 1 95 ? 27.052 -5.794 -2.454 1.00 76.31 95 ARG A N 1
ATOM 766 C CA . ARG A 1 95 ? 27.777 -5.902 -1.174 1.00 76.31 95 ARG A CA 1
ATOM 767 C C . 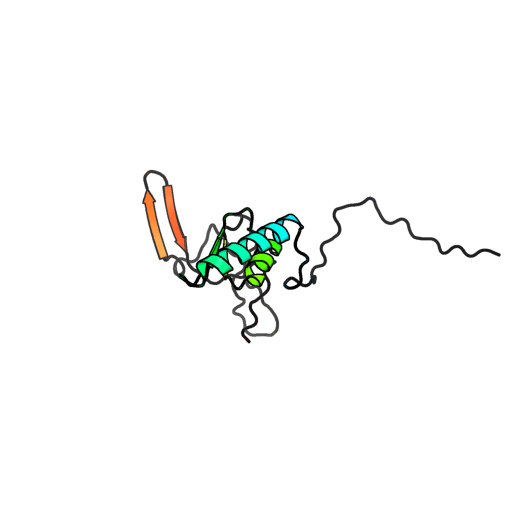ARG A 1 95 ? 28.257 -4.507 -0.739 1.00 76.31 95 ARG A C 1
ATOM 769 O O . ARG A 1 95 ? 28.792 -3.770 -1.562 1.00 76.31 95 ARG A O 1
ATOM 776 N N . GLY A 1 96 ? 28.0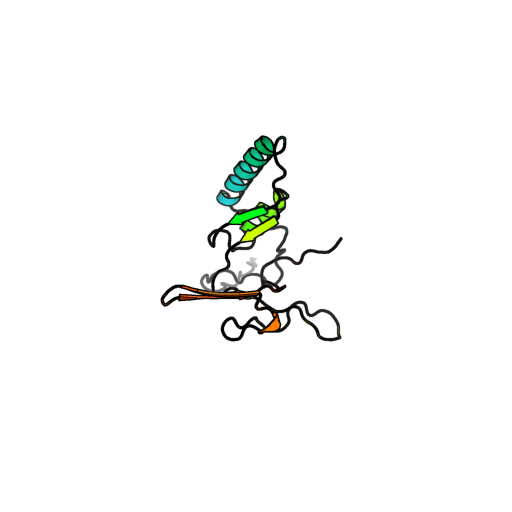38 -4.127 0.523 1.00 64.50 96 GLY A N 1
ATOM 777 C CA . GLY A 1 96 ? 28.475 -2.839 1.093 1.00 64.50 96 GLY A CA 1
ATOM 778 C C . GLY A 1 96 ? 27.354 -1.970 1.694 1.00 64.50 96 GLY A C 1
ATOM 779 O O . GLY A 1 96 ? 26.190 -2.051 1.305 1.00 64.50 96 GLY A O 1
ATOM 780 N N . SER A 1 97 ? 27.722 -1.145 2.679 1.00 61.47 97 SER A N 1
ATOM 781 C CA . SER A 1 97 ? 26.833 -0.421 3.605 1.00 61.47 97 SER A CA 1
ATOM 782 C C . SER A 1 97 ? 25.933 0.667 2.973 1.00 61.47 97 SER A C 1
ATOM 784 O O . SER A 1 97 ? 26.356 1.455 2.128 1.00 61.47 97 SER A O 1
ATOM 786 N N . ARG A 1 98 ? 24.686 0.730 3.481 1.00 67.94 98 ARG A N 1
ATOM 787 C CA . ARG A 1 98 ? 23.673 1.818 3.438 1.00 67.94 98 ARG A CA 1
ATOM 788 C C . ARG A 1 98 ? 23.041 2.247 2.101 1.00 67.94 98 ARG A C 1
ATOM 790 O O . ARG A 1 98 ? 22.518 3.357 2.010 1.00 67.94 98 ARG A O 1
ATOM 797 N N . ARG A 1 99 ? 22.934 1.385 1.086 1.00 76.62 99 ARG A N 1
ATOM 798 C CA . ARG A 1 99 ? 22.051 1.673 -0.070 1.00 76.62 99 ARG A CA 1
ATOM 799 C C . ARG A 1 99 ? 20.726 0.918 0.039 1.00 76.62 99 ARG A C 1
ATOM 801 O O . ARG A 1 99 ? 20.694 -0.300 -0.022 1.00 76.62 99 ARG A O 1
ATOM 808 N N . LYS A 1 100 ? 19.616 1.655 0.189 1.00 79.25 100 LYS A N 1
ATOM 809 C CA . LYS A 1 100 ? 18.248 1.092 0.181 1.00 79.25 100 LYS A CA 1
ATOM 810 C C . LYS A 1 100 ? 17.736 0.842 -1.241 1.00 79.25 100 LYS A C 1
ATOM 812 O O . LYS A 1 100 ? 17.105 -0.176 -1.514 1.00 79.25 100 LYS A O 1
ATOM 817 N N . TYR A 1 101 ? 17.959 1.809 -2.128 1.00 87.81 101 TYR A N 1
ATOM 818 C CA . TYR A 1 101 ? 17.407 1.809 -3.479 1.00 87.81 101 TYR A CA 1
ATOM 819 C C . TYR A 1 101 ? 18.453 1.304 -4.475 1.00 87.81 101 TYR A C 1
ATOM 821 O O . TYR A 1 101 ? 19.557 1.843 -4.541 1.00 87.81 101 TYR A O 1
ATOM 829 N N . GLY A 1 102 ? 18.098 0.269 -5.234 1.00 88.62 102 GLY A N 1
ATOM 830 C CA . GLY A 1 102 ? 18.840 -0.188 -6.403 1.00 88.62 102 GLY A CA 1
ATOM 831 C C . GLY A 1 102 ? 18.411 0.566 -7.663 1.00 88.62 102 GLY A C 1
ATOM 832 O O . GLY A 1 102 ? 18.122 1.762 -7.632 1.00 88.62 102 GLY A O 1
ATOM 833 N N . ARG A 1 103 ? 18.339 -0.143 -8.793 1.00 89.81 103 ARG A N 1
ATOM 834 C CA . ARG A 1 103 ? 17.923 0.439 -10.078 1.00 89.81 103 ARG A CA 1
ATOM 835 C C . ARG A 1 103 ? 16.445 0.847 -10.050 1.00 89.81 103 ARG A C 1
ATOM 837 O O . ARG A 1 103 ? 15.610 0.104 -9.532 1.00 89.81 103 ARG A O 1
ATOM 844 N N . LYS A 1 104 ? 16.113 2.002 -10.640 1.00 91.12 104 LYS A N 1
ATOM 845 C CA . LYS A 1 104 ? 14.717 2.407 -10.878 1.00 91.12 104 LYS A CA 1
ATOM 846 C C . LYS A 1 104 ? 14.027 1.357 -11.756 1.00 91.12 104 LYS A C 1
ATOM 848 O O . LYS A 1 104 ? 14.626 0.848 -12.704 1.00 91.12 104 LYS A O 1
ATOM 853 N N . LEU A 1 105 ? 12.791 1.009 -11.421 1.00 91.38 105 LEU A N 1
ATOM 854 C CA . LEU A 1 105 ? 11.993 0.053 -12.177 1.00 91.38 105 LEU A CA 1
ATOM 855 C C . LEU A 1 105 ? 11.646 0.651 -13.545 1.00 91.38 105 LEU A C 1
ATOM 857 O O . LEU A 1 105 ? 11.118 1.760 -13.622 1.00 91.38 105 LEU A O 1
ATOM 861 N N . ASN A 1 106 ? 11.944 -0.088 -14.612 1.00 90.62 106 ASN A N 1
ATOM 862 C CA . ASN A 1 106 ? 11.529 0.251 -15.966 1.00 90.62 106 ASN A CA 1
ATOM 863 C C . ASN A 1 106 ? 10.269 -0.558 -16.304 1.00 90.62 106 ASN A C 1
ATOM 865 O O . ASN A 1 106 ? 10.342 -1.781 -16.400 1.00 90.62 106 ASN A O 1
ATOM 869 N N . TYR A 1 107 ? 9.131 0.121 -16.464 1.00 87.88 107 TYR A N 1
ATOM 870 C CA . TYR A 1 107 ? 7.846 -0.518 -16.769 1.00 87.88 107 TYR A CA 1
ATOM 871 C C . TYR A 1 107 ? 7.789 -1.113 -18.177 1.00 87.88 107 TYR A C 1
ATOM 873 O O . TYR A 1 107 ? 7.093 -2.100 -18.383 1.00 87.88 107 TYR A O 1
ATOM 881 N N . HIS A 1 108 ? 8.529 -0.539 -19.128 1.00 88.62 108 HIS A N 1
ATOM 882 C CA . HIS A 1 108 ? 8.585 -1.061 -20.491 1.00 88.62 108 HIS A CA 1
ATOM 883 C C . HIS A 1 108 ? 9.375 -2.366 -20.538 1.00 88.62 108 HIS A C 1
ATOM 885 O O . HIS A 1 108 ? 9.031 -3.271 -21.288 1.00 88.62 108 HIS A O 1
ATOM 891 N N . HIS A 1 109 ? 10.425 -2.476 -19.720 1.00 88.94 109 HIS A N 1
ATOM 892 C CA . HIS A 1 109 ? 11.341 -3.618 -19.716 1.00 88.94 109 HIS A CA 1
ATOM 893 C C . HIS A 1 109 ? 11.303 -4.331 -18.355 1.00 88.94 109 HIS A C 1
ATOM 895 O O . HIS A 1 109 ? 12.300 -4.381 -17.623 1.00 88.94 109 HIS A O 1
ATOM 901 N N . LEU A 1 110 ? 10.128 -4.856 -17.991 1.00 89.94 110 LEU A N 1
ATOM 902 C CA . LEU A 1 110 ? 9.973 -5.660 -16.781 1.00 89.94 110 LEU A CA 1
ATOM 903 C C . LEU A 1 110 ? 10.608 -7.049 -16.969 1.00 89.94 110 LEU A C 1
ATOM 905 O O . LEU A 1 110 ? 10.381 -7.691 -17.993 1.00 89.94 110 LEU A O 1
ATOM 909 N N . PRO A 1 111 ? 11.384 -7.545 -15.988 1.00 85.88 111 PRO A N 1
ATOM 910 C CA . PRO A 1 111 ? 12.047 -8.840 -16.100 1.00 85.88 111 PRO A CA 1
ATOM 911 C C . PRO A 1 111 ? 11.056 -10.006 -16.275 1.00 85.88 111 PRO A C 1
ATOM 913 O O . PRO A 1 111 ? 10.111 -10.108 -15.483 1.00 85.88 111 PRO A O 1
ATOM 916 N N . PRO A 1 112 ? 11.291 -10.925 -17.234 1.00 89.56 112 PRO A N 1
ATOM 917 C CA . PRO A 1 112 ? 10.408 -12.068 -17.479 1.00 89.56 112 PRO A CA 1
ATOM 918 C C . PRO A 1 112 ? 10.223 -12.972 -16.257 1.00 89.56 112 PRO A C 1
ATOM 920 O O . PRO A 1 112 ? 9.139 -13.493 -16.034 1.00 89.56 112 PRO A O 1
ATOM 923 N N . ASN A 1 113 ? 11.242 -13.090 -15.401 1.00 90.62 113 ASN A N 1
ATOM 924 C CA . ASN A 1 113 ? 11.187 -13.903 -14.181 1.00 90.62 113 ASN A CA 1
ATOM 925 C C . ASN A 1 113 ? 10.152 -13.432 -13.140 1.00 90.62 113 ASN A C 1
ATOM 927 O O . ASN A 1 113 ? 9.857 -14.155 -12.192 1.00 90.62 113 ASN A O 1
ATOM 931 N N . CYS A 1 114 ? 9.608 -12.222 -13.290 1.00 92.06 114 CYS A N 1
ATOM 932 C CA . CYS A 1 114 ? 8.556 -11.697 -12.421 1.00 92.06 114 CYS A CA 1
ATOM 933 C C . CYS A 1 114 ? 7.161 -11.809 -13.051 1.00 92.06 114 CYS A C 1
ATOM 935 O O . CYS A 1 114 ? 6.185 -11.445 -12.395 1.00 92.06 114 CYS A O 1
ATOM 937 N N . LEU A 1 115 ? 7.053 -12.262 -14.305 1.00 95.88 115 LEU A N 1
ATOM 938 C CA . LEU A 1 115 ? 5.784 -12.449 -15.000 1.00 95.88 115 LEU A CA 1
ATOM 939 C C . LEU A 1 115 ? 5.031 -13.633 -14.385 1.00 95.88 115 LEU A C 1
ATOM 941 O O . LEU A 1 115 ? 5.597 -14.705 -14.186 1.00 95.88 115 LEU A O 1
ATOM 945 N N . LYS A 1 116 ? 3.760 -13.422 -14.052 1.00 97.19 116 LYS A N 1
ATOM 946 C CA . LYS A 1 116 ? 2.884 -14.429 -13.438 1.00 97.19 116 LYS A CA 1
ATOM 947 C C . LYS A 1 116 ? 1.763 -14.876 -14.356 1.00 97.19 116 LYS A C 1
ATOM 949 O O . LYS A 1 116 ? 1.375 -16.032 -14.301 1.00 97.19 116 LYS A O 1
ATOM 954 N N . ALA A 1 117 ? 1.255 -13.976 -15.189 1.00 96.69 117 ALA A N 1
ATOM 955 C CA . ALA A 1 117 ? 0.219 -14.313 -16.148 1.00 96.69 117 ALA A CA 1
ATOM 956 C C . ALA A 1 117 ? 0.228 -13.339 -17.320 1.00 96.69 117 ALA A C 1
ATOM 958 O O . ALA A 1 117 ? 0.556 -12.158 -17.168 1.00 96.69 117 ALA A O 1
ATOM 959 N N . THR A 1 118 ? -0.210 -13.826 -18.472 1.00 96.31 118 THR A N 1
ATOM 960 C CA . THR A 1 118 ? -0.545 -13.006 -19.632 1.00 96.31 118 THR A CA 1
ATOM 961 C C . THR A 1 118 ? -1.908 -13.413 -20.147 1.00 96.31 118 THR A C 1
ATOM 963 O O . THR A 1 118 ? -2.225 -14.596 -20.178 1.00 96.31 118 THR A O 1
ATOM 966 N N . ALA A 1 119 ? -2.692 -12.436 -20.577 1.00 96.88 119 ALA A N 1
ATOM 967 C CA . ALA A 1 119 ? -3.966 -12.668 -21.232 1.00 96.88 119 ALA A CA 1
ATOM 968 C C . ALA A 1 119 ? -4.134 -11.680 -22.384 1.00 96.88 119 ALA A C 1
ATOM 970 O O . ALA A 1 119 ? -3.693 -10.530 -22.294 1.00 96.88 119 ALA A O 1
ATOM 971 N N . VAL A 1 120 ? -4.796 -12.123 -23.445 1.00 96.56 120 VAL A N 1
ATOM 972 C CA . VAL A 1 120 ? -5.224 -11.274 -24.558 1.00 96.56 120 VAL A CA 1
ATOM 973 C C . VAL A 1 120 ? -6.746 -11.289 -24.574 1.00 96.56 120 VAL A C 1
ATOM 975 O O . VAL A 1 120 ? -7.353 -12.353 -24.527 1.00 96.56 120 VAL A O 1
ATOM 978 N N . ALA A 1 121 ? -7.356 -10.109 -24.567 1.00 93.94 121 ALA A N 1
ATOM 979 C CA . ALA A 1 121 ? -8.800 -9.931 -24.649 1.00 93.94 121 ALA A CA 1
ATOM 980 C C . ALA A 1 121 ? -9.086 -8.897 -25.743 1.00 93.94 121 ALA A C 1
ATOM 982 O O . ALA A 1 121 ? -8.866 -7.699 -25.540 1.00 93.94 121 ALA A O 1
ATOM 983 N N . GLY A 1 122 ? -9.507 -9.369 -26.919 1.00 93.69 122 GLY A N 1
ATOM 984 C CA . GLY A 1 122 ? -9.611 -8.540 -28.121 1.00 93.69 122 GLY A CA 1
ATOM 985 C C . GLY A 1 122 ? -8.268 -7.884 -28.453 1.00 93.69 122 GLY A C 1
ATOM 986 O O . GLY A 1 122 ? -7.250 -8.561 -28.572 1.00 93.69 122 GLY A O 1
ATOM 987 N N . HIS A 1 123 ? -8.251 -6.553 -28.525 1.00 94.19 123 HIS A N 1
ATOM 988 C CA . HIS A 1 123 ? -7.044 -5.765 -28.810 1.00 94.19 123 HIS A CA 1
ATOM 989 C C . HIS A 1 123 ? -6.201 -5.435 -27.566 1.00 94.19 123 HIS A C 1
ATOM 991 O O . HIS A 1 123 ? -5.178 -4.757 -27.668 1.00 94.19 123 HIS A O 1
ATOM 997 N N . LEU A 1 124 ? -6.613 -5.883 -26.375 1.00 94.06 124 LEU A N 1
ATOM 998 C CA . LEU A 1 124 ? -5.916 -5.589 -25.127 1.00 94.06 124 LEU A CA 1
ATOM 999 C C . LEU A 1 124 ? -5.052 -6.765 -24.689 1.00 94.06 124 LEU A C 1
ATOM 1001 O O . LEU A 1 124 ? -5.543 -7.860 -24.409 1.00 94.06 124 LEU A O 1
ATOM 1005 N N . ARG A 1 125 ? -3.758 -6.498 -24.520 1.00 93.38 125 ARG A N 1
ATOM 1006 C CA . ARG A 1 125 ? -2.828 -7.408 -23.854 1.00 93.38 125 ARG A CA 1
ATOM 1007 C C . ARG A 1 125 ? -2.673 -7.006 -22.393 1.00 93.38 125 ARG A C 1
ATOM 1009 O O . ARG A 1 125 ? -2.288 -5.882 -22.081 1.00 93.38 125 ARG A O 1
ATOM 1016 N N . LYS A 1 126 ? -2.923 -7.949 -21.490 1.00 94.00 126 LYS A N 1
ATOM 1017 C CA . LYS A 1 126 ? -2.671 -7.818 -20.053 1.00 94.00 126 LYS A CA 1
ATOM 1018 C C . LYS A 1 126 ? -1.505 -8.715 -19.662 1.00 94.00 126 LYS A C 1
ATOM 1020 O O . LYS A 1 126 ? -1.461 -9.881 -20.045 1.00 94.00 126 LYS A O 1
ATOM 1025 N N . ALA A 1 127 ? -0.579 -8.176 -18.878 1.00 94.25 127 ALA A N 1
ATOM 1026 C CA . ALA A 1 127 ? 0.522 -8.919 -18.281 1.00 94.25 127 ALA A CA 1
ATOM 1027 C C . ALA A 1 127 ? 0.600 -8.577 -16.789 1.00 94.25 127 ALA A C 1
ATOM 1029 O O . ALA A 1 127 ? 0.639 -7.403 -16.415 1.00 94.25 127 ALA A O 1
ATOM 1030 N N . ILE A 1 128 ? 0.581 -9.601 -15.940 1.00 94.56 128 ILE A N 1
ATOM 1031 C CA . ILE A 1 128 ? 0.613 -9.469 -14.483 1.00 94.56 128 ILE A CA 1
ATOM 1032 C C . ILE A 1 128 ? 2.011 -9.837 -14.010 1.00 94.56 128 ILE A C 1
ATOM 1034 O O . ILE A 1 128 ? 2.466 -10.959 -14.225 1.00 94.56 128 ILE A O 1
ATOM 1038 N N . TYR A 1 129 ? 2.671 -8.899 -13.337 1.00 94.38 129 TYR A N 1
ATOM 1039 C CA . TYR A 1 129 ? 3.996 -9.090 -12.758 1.00 94.38 129 TYR A CA 1
ATOM 1040 C C . TYR A 1 129 ? 3.922 -8.989 -11.236 1.00 94.38 129 TYR A C 1
ATOM 1042 O O . TYR A 1 129 ? 3.270 -8.088 -10.708 1.00 94.38 129 TYR A O 1
ATOM 1050 N N . LEU A 1 130 ? 4.631 -9.871 -10.531 1.00 94.25 130 LEU A N 1
ATOM 1051 C CA . LEU A 1 130 ? 4.738 -9.848 -9.071 1.00 94.25 130 LEU A CA 1
ATOM 1052 C C . LEU A 1 130 ? 6.198 -9.686 -8.650 1.00 94.25 130 LEU A C 1
ATOM 1054 O O . LEU A 1 130 ? 7.040 -10.520 -8.984 1.00 94.25 130 LEU A O 1
ATOM 1058 N N . ARG A 1 131 ? 6.498 -8.620 -7.895 1.00 91.88 131 ARG A N 1
ATOM 1059 C CA . ARG A 1 131 ? 7.837 -8.376 -7.345 1.00 91.88 131 ARG A CA 1
ATOM 1060 C C . ARG A 1 131 ? 7.826 -7.462 -6.121 1.00 91.88 131 ARG A C 1
ATOM 1062 O O . ARG A 1 131 ? 7.026 -6.535 -6.038 1.00 91.88 131 ARG A O 1
ATOM 1069 N N . VAL A 1 132 ? 8.800 -7.659 -5.232 1.00 91.12 132 VAL A N 1
ATOM 1070 C CA . VAL A 1 132 ? 9.147 -6.699 -4.175 1.00 91.12 132 VAL A CA 1
ATOM 1071 C C . VAL A 1 132 ? 9.880 -5.495 -4.771 1.00 91.12 132 VAL A C 1
ATOM 1073 O O . VAL A 1 132 ? 10.910 -5.639 -5.433 1.00 91.12 132 VAL A O 1
ATOM 1076 N N . VAL A 1 133 ? 9.357 -4.297 -4.512 1.00 91.56 133 VAL A N 1
ATOM 1077 C CA . VAL A 1 133 ? 9.921 -3.015 -4.952 1.00 91.56 133 VAL A CA 1
ATOM 1078 C C . VAL A 1 133 ? 9.782 -1.963 -3.856 1.00 91.56 133 VAL A C 1
ATOM 1080 O O . VAL A 1 133 ? 8.877 -2.015 -3.023 1.00 91.56 133 VAL A O 1
ATOM 1083 N N . TRP A 1 134 ? 10.663 -0.969 -3.871 1.00 89.56 134 TRP A N 1
ATOM 1084 C CA . TRP A 1 134 ? 10.644 0.153 -2.945 1.00 89.56 134 TRP A CA 1
ATOM 1085 C C . TRP A 1 134 ? 10.111 1.410 -3.618 1.00 89.56 134 TRP A C 1
ATOM 1087 O O . TRP A 1 134 ? 10.613 1.835 -4.654 1.00 89.56 134 TRP A O 1
ATOM 1097 N N . HIS A 1 135 ? 9.139 2.061 -2.988 1.00 88.81 135 HIS A N 1
ATOM 1098 C CA . HIS A 1 135 ? 8.685 3.383 -3.404 1.00 88.81 135 HIS A CA 1
ATOM 1099 C C . HIS A 1 135 ? 9.495 4.475 -2.697 1.00 88.81 135 HIS A C 1
ATOM 1101 O O . HIS A 1 135 ? 9.690 4.409 -1.479 1.00 88.81 135 HIS A O 1
ATOM 1107 N N . GLN A 1 136 ? 9.923 5.501 -3.440 1.00 83.31 136 GLN A N 1
ATOM 1108 C CA . GLN A 1 136 ? 10.807 6.558 -2.934 1.00 83.31 136 GLN A CA 1
ATOM 1109 C C . GLN A 1 136 ? 10.300 7.220 -1.654 1.00 83.31 136 GLN A C 1
ATOM 1111 O O . GLN A 1 136 ? 11.114 7.524 -0.793 1.00 83.31 136 GLN A O 1
ATOM 1116 N N . ASN A 1 137 ? 8.985 7.419 -1.510 1.00 76.94 137 ASN A N 1
ATOM 1117 C CA . ASN A 1 137 ? 8.384 8.155 -0.389 1.00 76.94 137 ASN A CA 1
ATOM 1118 C C . ASN A 1 137 ? 7.687 7.255 0.636 1.00 76.94 137 ASN A C 1
ATOM 1120 O O . ASN A 1 137 ? 7.032 7.763 1.539 1.00 76.94 137 ASN A O 1
ATOM 1124 N N . SER A 1 138 ? 7.798 5.931 0.508 1.00 72.56 138 SER A N 1
ATOM 1125 C CA . SER A 1 138 ? 7.181 5.012 1.466 1.00 72.56 138 SER A CA 1
ATOM 1126 C C . SER A 1 138 ? 8.180 4.624 2.560 1.00 72.56 138 SER A C 1
ATOM 1128 O O . SER A 1 138 ? 9.333 4.287 2.253 1.00 72.56 138 SER A O 1
ATOM 1130 N N . PRO A 1 139 ? 7.776 4.661 3.842 1.00 69.19 139 PRO A N 1
ATOM 1131 C CA . PRO A 1 139 ? 8.635 4.201 4.918 1.00 69.19 139 PRO A CA 1
ATOM 1132 C C . PRO A 1 139 ? 8.878 2.699 4.789 1.00 69.19 139 PRO A C 1
ATOM 1134 O O . PRO A 1 139 ? 7.965 1.924 4.493 1.00 69.19 139 PRO A O 1
ATOM 1137 N N . THR A 1 140 ? 10.123 2.291 5.019 1.00 62.91 140 THR A N 1
ATOM 1138 C CA . THR A 1 140 ? 10.502 0.876 5.089 1.00 62.91 140 THR A CA 1
ATOM 1139 C C . THR A 1 140 ? 9.782 0.240 6.279 1.00 62.91 140 THR A C 1
ATOM 1141 O O . THR A 1 140 ? 9.673 0.887 7.322 1.00 62.91 140 THR A O 1
ATOM 1144 N N . ARG A 1 141 ? 9.278 -0.992 6.150 1.00 55.44 141 ARG A N 1
ATOM 1145 C CA . ARG A 1 141 ? 8.872 -1.795 7.315 1.00 55.44 141 ARG A CA 1
ATOM 1146 C C . ARG A 1 141 ? 10.181 -2.144 8.037 1.00 55.44 141 ARG A C 1
ATOM 1148 O O . ARG A 1 141 ? 11.060 -2.726 7.413 1.00 55.44 141 ARG A O 1
ATOM 1155 N N . SER A 1 142 ? 10.375 -1.664 9.264 1.00 40.75 142 SER A N 1
ATOM 1156 C CA . SER A 1 142 ? 11.403 -2.251 10.129 1.00 40.75 142 SER A CA 1
ATOM 1157 C C . SER A 1 142 ? 10.848 -3.612 10.513 1.00 40.75 142 SER A C 1
ATOM 1159 O O . SER A 1 142 ? 9.723 -3.669 11.005 1.00 40.75 142 SER A O 1
ATOM 1161 N N . MET A 1 143 ? 11.559 -4.683 10.179 1.00 29.95 143 MET A N 1
ATOM 1162 C CA . MET A 1 143 ? 11.275 -5.983 10.776 1.00 29.95 143 MET A CA 1
ATOM 1163 C C . MET A 1 143 ? 11.770 -5.858 12.217 1.00 29.95 143 MET A C 1
ATOM 1165 O O . MET A 1 143 ? 12.976 -5.778 12.434 1.00 29.95 143 MET A O 1
ATOM 1169 N N . SER A 1 144 ? 10.837 -5.621 13.137 1.00 28.69 144 SER A N 1
ATOM 1170 C CA . SER A 1 144 ? 11.023 -5.846 14.571 1.00 28.69 144 SER A CA 1
ATOM 1171 C C . SER A 1 144 ? 10.572 -7.259 14.872 1.00 28.69 144 SER A C 1
ATOM 1173 O O . SER A 1 144 ? 9.460 -7.575 14.380 1.00 28.69 144 SER A O 1
#

Radius of gyration: 21.52 Å; Cα contacts (8 Å, |Δi|>4): 138; chains: 1; bounding box: 47×69×48 Å

pLDDT: mean 81.69, std 19.08, range [28.69, 97.62]

Nearest PDB structures (foldseek):
  1g2p-assembly1_A-2  TM=6.014E-01  e=3.316E-01  Saccharomyces cerevisiae
  5vjn-assembly1_B  TM=5.913E-01  e=5.951E-01  Saccharomyces cerevisiae
  5vjn-assembly1_A  TM=5.423E-01  e=3.108E-01  Saccharomyces cerevisiae
  5t6b-assembly3_C  TM=5.265E-01  e=5.576E-01  Actinomadura kijaniata
  3c2q-assembly1_B-2  TM=3.437E-01  e=1.385E+00  Methanococcus maripaludis S2

Sequence (144 aa):
MAVILNKKAGRHRGRPQSNRNDNRREITLSPYLQFVQGLLRRVLAQVRQILSVVYFVSDGAFGHNQALQMVRRTGLELIRKLRHNSTLYLPYAGRGSRRKYGRKLNYHHLPPNCLKATAVAGHLRKAIYLRVVWHQNSPTRSMS

Secondary structure (DSSP, 8-state):
-----------S-PSP---TT--SSSPPPPHHHHHHHHHHHHHHHHHTTT----EEEE-GGG-SHHHHHHHHTTT-EEEEPPPTT--EEEEP-SSSTT--EEEEP-STT--GGGEEEEEEETTEEEEEE----EETTSPP----

Foldseek 3Di:
DDDDDDDDDDDDDDPPDP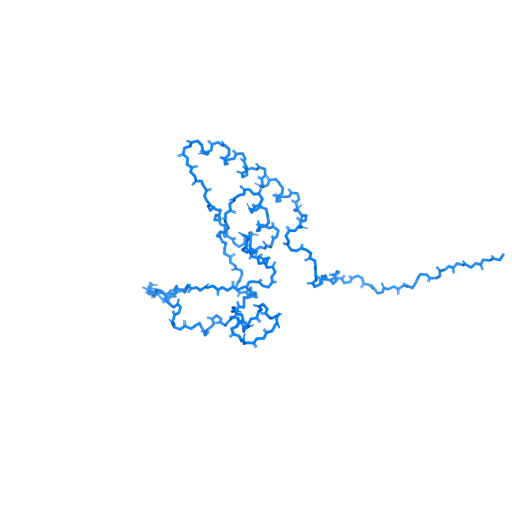DLDPDLQPDDADPVLVVVLVVVLVVCVVCVVPDDAAEDEEEQVLQDSSSCNSQVVSNHDYHYDHDPPFFKFDADDDDDDDDGGDHTDDPVDHDPVQWDDWDDDPPDIDTDGDDDIDTSSYDDPDPD

Mean predicted aligned error: 10.43 Å

Solvent-accessible surface area (backbone atoms only — not comparable to full-atom values): 9499 Å² total; per-residue (Å²): 137,88,84,81,85,81,78,81,88,75,74,87,86,65,83,77,79,76,65,94,75,64,64,61,72,80,58,85,64,53,72,69,50,49,51,52,42,54,53,52,50,52,53,49,66,67,40,54,87,81,45,89,79,56,69,47,79,45,54,58,90,55,50,46,52,59,46,51,44,44,43,46,77,70,75,29,45,82,49,64,38,69,61,94,84,58,61,38,18,31,65,45,84,72,91,74,89,90,62,69,66,38,59,69,65,49,83,90,69,62,64,72,93,32,57,75,49,74,49,75,58,88,93,43,77,47,72,45,71,63,78,85,66,42,47,82,70,55,65,77,80,76,89,123